Protein AF-A0A7K2QQ95-F1 (afdb_monomer_lite)

Structure (mmCIF, N/CA/C/O backbone):
data_AF-A0A7K2QQ95-F1
#
_entry.id   AF-A0A7K2QQ95-F1
#
loop_
_atom_site.group_PDB
_atom_site.id
_atom_site.type_symbol
_atom_site.label_atom_id
_atom_site.label_alt_id
_atom_site.label_comp_id
_atom_site.label_asym_id
_atom_site.label_entity_id
_atom_site.label_seq_id
_atom_site.pdbx_PDB_ins_code
_atom_site.Cartn_x
_atom_site.Cartn_y
_atom_site.Cartn_z
_atom_site.occupancy
_atom_site.B_iso_or_equiv
_atom_site.auth_seq_id
_atom_site.auth_comp_id
_atom_site.auth_asym_id
_atom_site.auth_atom_id
_atom_site.pdbx_PDB_model_num
ATOM 1 N N . ARG A 1 1 ? 27.531 3.470 -15.163 1.00 86.31 1 ARG A N 1
ATOM 2 C CA . ARG A 1 1 ? 26.204 2.801 -15.141 1.00 86.31 1 ARG A CA 1
ATOM 3 C C . ARG A 1 1 ? 25.180 3.867 -14.784 1.00 86.31 1 ARG A C 1
ATOM 5 O O . ARG A 1 1 ? 25.475 4.642 -13.886 1.00 86.31 1 ARG A O 1
ATOM 12 N N . ILE A 1 2 ? 24.069 3.951 -15.511 1.00 94.31 2 ILE A N 1
ATOM 13 C CA . ILE A 1 2 ? 23.028 4.974 -15.326 1.00 94.31 2 ILE A CA 1
ATOM 14 C C . ILE A 1 2 ? 21.741 4.254 -14.925 1.00 94.31 2 ILE A C 1
ATOM 16 O O . ILE A 1 2 ? 21.440 3.201 -15.484 1.00 94.31 2 ILE A O 1
ATOM 20 N N . LEU A 1 3 ? 21.015 4.814 -13.960 1.00 96.12 3 LEU A N 1
ATOM 21 C CA . LEU A 1 3 ? 19.633 4.458 -13.661 1.00 96.12 3 LEU A CA 1
ATOM 22 C C . LEU A 1 3 ? 18.769 5.657 -14.046 1.00 96.12 3 LEU A C 1
ATOM 24 O O . LEU A 1 3 ? 19.035 6.768 -13.595 1.00 96.12 3 LEU A O 1
ATOM 28 N N . ALA A 1 4 ? 17.758 5.423 -14.873 1.00 95.88 4 ALA A N 1
ATOM 29 C CA . ALA A 1 4 ? 16.764 6.421 -15.235 1.00 95.88 4 AL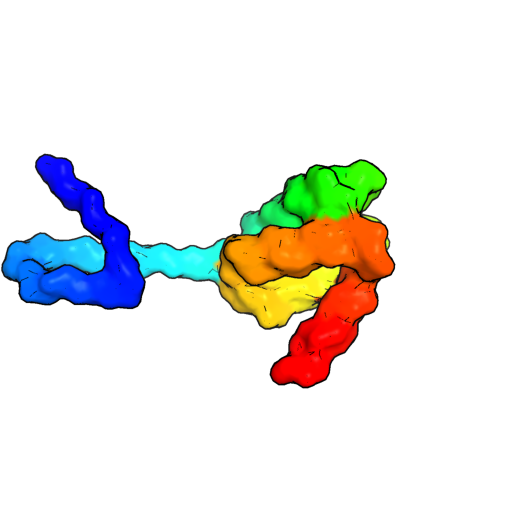A A CA 1
ATOM 30 C C . ALA A 1 4 ? 15.377 5.913 -14.830 1.00 95.88 4 ALA A C 1
ATOM 32 O O . ALA A 1 4 ? 15.103 4.717 -14.937 1.00 95.88 4 ALA A O 1
ATOM 33 N N . THR A 1 5 ? 14.518 6.814 -14.356 1.00 96.00 5 THR A N 1
ATOM 34 C CA . THR A 1 5 ? 13.111 6.531 -14.058 1.00 96.00 5 THR A CA 1
ATOM 35 C C . THR A 1 5 ? 12.230 7.341 -15.003 1.00 96.00 5 THR A C 1
ATOM 37 O O . THR A 1 5 ? 12.496 8.508 -15.283 1.00 96.00 5 THR A O 1
ATOM 40 N N . SER A 1 6 ? 11.191 6.706 -15.534 1.00 95.56 6 SER A N 1
ATOM 41 C CA . SER A 1 6 ? 10.226 7.306 -16.454 1.00 95.56 6 SER A CA 1
ATOM 42 C C . SER A 1 6 ? 8.892 6.573 -16.311 1.00 95.56 6 SER A C 1
ATOM 44 O O . SER A 1 6 ? 8.848 5.465 -15.776 1.00 95.56 6 SER A O 1
ATOM 46 N N . ARG A 1 7 ? 7.801 7.189 -16.777 1.00 95.38 7 ARG A N 1
ATOM 47 C CA . ARG A 1 7 ? 6.490 6.521 -16.889 1.00 95.38 7 ARG A CA 1
ATOM 48 C C . ARG A 1 7 ? 6.357 5.697 -18.172 1.00 95.38 7 ARG A C 1
ATOM 50 O O . ARG A 1 7 ? 5.436 4.901 -18.283 1.00 95.38 7 ARG A O 1
ATOM 57 N N . GLU A 1 8 ? 7.278 5.886 -19.111 1.00 96.00 8 GLU A N 1
ATOM 58 C CA . GLU A 1 8 ? 7.320 5.224 -20.415 1.00 96.00 8 GLU A CA 1
ATOM 59 C C . GLU A 1 8 ? 8.774 4.838 -20.749 1.00 96.00 8 GLU A C 1
ATOM 61 O O . GLU A 1 8 ? 9.694 5.527 -20.289 1.00 96.00 8 GLU A O 1
ATOM 66 N N . PRO A 1 9 ? 9.014 3.762 -21.524 1.00 96.06 9 PRO A N 1
ATOM 67 C CA . PRO A 1 9 ? 10.353 3.411 -22.003 1.00 96.06 9 PRO A CA 1
ATOM 68 C C . PRO A 1 9 ? 11.061 4.593 -22.679 1.00 96.06 9 PRO A C 1
ATOM 70 O O . PRO A 1 9 ? 10.427 5.372 -23.391 1.00 96.06 9 PRO A O 1
ATOM 73 N N . LEU A 1 10 ? 12.377 4.718 -22.492 1.00 95.06 10 LEU A N 1
ATOM 74 C CA . LEU A 1 10 ? 13.167 5.783 -23.123 1.00 95.06 10 LEU A CA 1
ATOM 75 C C . LEU A 1 10 ? 13.445 5.509 -24.607 1.00 95.06 10 LEU A C 1
ATOM 77 O O . LEU A 1 10 ? 13.763 6.439 -25.346 1.00 95.06 10 LEU A O 1
ATOM 81 N N . GLY A 1 11 ? 13.348 4.250 -25.047 1.00 95.62 11 GLY A N 1
ATOM 82 C CA . GLY A 1 11 ? 13.471 3.869 -26.455 1.00 95.62 11 GLY A CA 1
ATOM 83 C C . GLY A 1 11 ? 14.900 3.942 -26.998 1.00 95.62 11 GLY A C 1
ATOM 84 O O . GLY A 1 11 ? 15.098 4.084 -28.204 1.00 95.62 11 GLY A O 1
ATOM 85 N N . VAL A 1 12 ? 15.907 3.867 -26.124 1.00 96.06 12 VAL A N 1
ATOM 86 C CA . VAL A 1 12 ? 17.322 3.979 -26.507 1.00 96.06 12 VAL A CA 1
ATOM 87 C C . VAL A 1 12 ? 17.967 2.604 -26.724 1.00 96.06 12 VAL A C 1
ATOM 89 O O . VAL A 1 12 ? 17.633 1.645 -26.022 1.00 96.06 12 VAL A O 1
ATOM 92 N N . PRO A 1 13 ? 18.931 2.468 -27.657 1.00 96.50 13 PRO A N 1
ATOM 93 C CA . PRO A 1 13 ? 19.651 1.213 -27.846 1.00 96.50 13 PRO A CA 1
ATOM 94 C C . PRO A 1 13 ? 20.321 0.727 -26.555 1.00 96.50 13 PRO A C 1
ATOM 96 O O . PRO A 1 13 ? 21.031 1.477 -25.887 1.00 96.50 13 PRO A O 1
ATOM 99 N N . GLY A 1 14 ? 20.111 -0.547 -26.220 1.00 95.25 14 GLY A N 1
ATOM 100 C CA . GLY A 1 14 ? 20.646 -1.150 -24.996 1.00 95.25 14 GLY A CA 1
ATOM 101 C C . GLY A 1 14 ? 19.845 -0.845 -23.723 1.00 95.25 14 GLY A C 1
ATOM 102 O O . GLY A 1 14 ? 20.341 -1.119 -22.630 1.00 95.25 14 GLY A O 1
ATOM 103 N N . GLU A 1 15 ? 18.632 -0.292 -23.835 1.00 97.50 15 GLU A N 1
ATOM 104 C CA . GLU A 1 15 ? 17.721 -0.124 -22.699 1.00 97.50 15 GLU A CA 1
ATOM 105 C C . GLU A 1 15 ? 17.325 -1.477 -22.082 1.00 97.50 15 GLU A C 1
ATOM 107 O O . GLU A 1 15 ? 16.943 -2.422 -22.772 1.00 97.50 15 GLU A O 1
ATOM 112 N N . PHE A 1 16 ? 17.378 -1.548 -20.750 1.00 96.94 16 PHE A N 1
ATOM 113 C CA . PHE A 1 16 ? 16.863 -2.669 -19.972 1.00 96.94 16 PHE A CA 1
ATOM 114 C C . PHE A 1 16 ? 15.747 -2.176 -19.058 1.00 96.94 16 PHE A C 1
ATOM 116 O O . PHE A 1 16 ? 16.003 -1.469 -18.083 1.00 96.94 16 PHE A O 1
ATOM 123 N N . LEU A 1 17 ? 14.514 -2.595 -19.339 1.00 97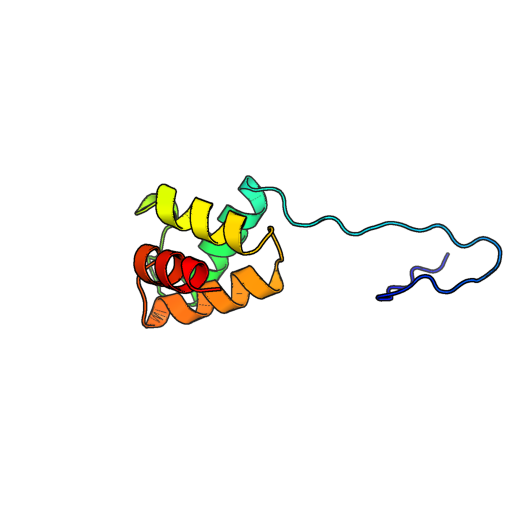.00 17 LEU A N 1
ATOM 124 C CA . LEU A 1 17 ? 13.359 -2.229 -18.528 1.00 97.00 17 LEU A CA 1
ATOM 125 C C . LEU A 1 17 ? 13.325 -3.020 -1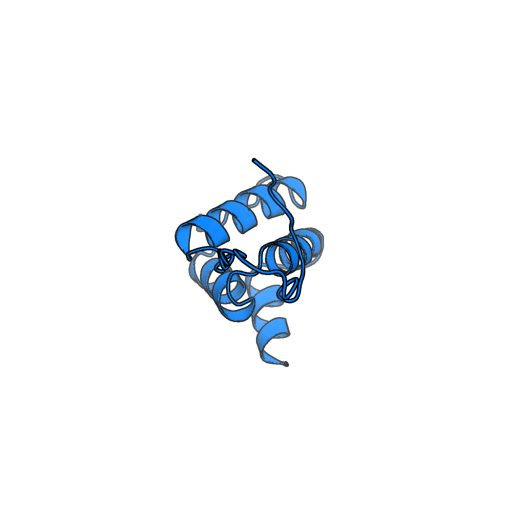7.215 1.00 97.00 17 LEU A C 1
ATOM 127 O O . LEU A 1 17 ? 13.644 -4.213 -17.162 1.00 97.00 17 LEU A O 1
ATOM 131 N N . ARG A 1 18 ? 12.939 -2.331 -16.142 1.00 96.19 18 ARG A N 1
ATOM 132 C CA . ARG A 1 18 ? 12.658 -2.902 -14.822 1.00 96.19 18 ARG A CA 1
ATOM 133 C C . ARG A 1 18 ? 11.323 -2.330 -14.340 1.00 96.19 18 ARG A C 1
ATOM 135 O O . ARG A 1 18 ? 11.330 -1.247 -13.757 1.00 96.19 18 ARG A O 1
ATOM 142 N N . PRO A 1 19 ? 10.195 -3.000 -14.640 1.00 94.56 19 PRO A N 1
ATOM 143 C CA . PRO A 1 19 ? 8.889 -2.583 -14.149 1.00 94.56 19 PRO A CA 1
ATOM 144 C C . PRO A 1 19 ? 8.890 -2.517 -12.623 1.00 94.56 19 PRO A C 1
ATOM 146 O O . PRO A 1 19 ? 9.480 -3.369 -11.956 1.00 94.56 19 PRO A O 1
ATOM 149 N N . VAL A 1 20 ? 8.259 -1.479 -12.081 1.00 93.94 20 VAL A N 1
ATOM 150 C CA . VAL A 1 20 ? 8.029 -1.361 -10.643 1.00 93.94 20 VAL A CA 1
ATOM 151 C C . VAL A 1 20 ? 6.634 -1.899 -10.376 1.00 93.94 20 VAL A C 1
ATOM 153 O O . VAL A 1 20 ? 5.648 -1.260 -10.734 1.00 93.94 20 VAL A O 1
ATOM 156 N N . GLU A 1 21 ? 6.573 -3.083 -9.779 1.00 95.12 21 GLU A N 1
ATOM 157 C CA . GLU A 1 21 ? 5.310 -3.717 -9.413 1.00 95.12 21 GLU A CA 1
ATOM 158 C C . GLU A 1 21 ? 4.633 -2.978 -8.244 1.00 95.12 21 GLU A C 1
ATOM 160 O O . GLU A 1 21 ? 5.323 -2.356 -7.421 1.00 95.12 21 GLU A O 1
ATOM 165 N N . PRO A 1 22 ? 3.294 -3.053 -8.129 1.00 95.81 22 PRO A N 1
ATOM 166 C CA . PRO A 1 22 ? 2.583 -2.587 -6.945 1.00 95.81 22 PRO A CA 1
ATOM 167 C C . PRO A 1 22 ? 3.054 -3.278 -5.659 1.00 95.81 22 PRO A C 1
ATOM 169 O O . PRO A 1 22 ? 3.716 -4.320 -5.682 1.00 95.81 22 PRO A O 1
ATOM 172 N N . LEU A 1 23 ? 2.700 -2.705 -4.506 1.00 97.31 23 LEU A N 1
ATOM 173 C CA . LEU A 1 23 ? 3.065 -3.306 -3.226 1.00 97.31 23 LEU A CA 1
ATOM 174 C C . LEU A 1 23 ? 2.317 -4.630 -3.018 1.00 97.31 23 LEU A C 1
ATOM 176 O O . LEU A 1 23 ? 1.092 -4.647 -3.121 1.00 97.31 23 LEU A O 1
ATOM 180 N N . PRO A 1 24 ? 3.015 -5.708 -2.620 1.00 96.62 24 PRO A N 1
ATOM 181 C CA . PRO A 1 24 ? 2.356 -6.915 -2.136 1.00 96.62 24 PRO A CA 1
ATOM 182 C C . PRO A 1 24 ? 1.494 -6.619 -0.904 1.00 96.62 24 PRO A C 1
ATOM 184 O O . PRO A 1 24 ? 1.884 -5.790 -0.075 1.00 96.62 24 PRO A O 1
ATOM 187 N N . ASP A 1 25 ? 0.395 -7.354 -0.720 1.00 94.69 25 ASP A N 1
ATOM 188 C CA . ASP A 1 25 ? -0.581 -7.127 0.359 1.00 94.69 25 ASP A CA 1
ATOM 189 C C . ASP A 1 25 ? 0.037 -6.902 1.753 1.00 94.69 25 ASP A C 1
ATOM 191 O O . ASP A 1 25 ? -0.330 -5.921 2.407 1.00 94.69 25 ASP A O 1
ATOM 195 N N . PRO A 1 26 ? 1.017 -7.702 2.232 1.00 96.56 26 PRO A N 1
ATOM 196 C CA . PRO A 1 26 ? 1.607 -7.473 3.553 1.00 96.56 26 PRO A CA 1
ATOM 197 C C . PRO A 1 26 ? 2.359 -6.138 3.653 1.00 96.56 26 PRO A C 1
ATOM 199 O O . PRO A 1 26 ? 2.410 -5.516 4.714 1.00 96.56 26 PRO A O 1
ATOM 202 N N . VAL A 1 27 ? 2.952 -5.683 2.546 1.00 98.06 27 VAL A N 1
ATOM 203 C CA . VAL A 1 27 ? 3.691 -4.417 2.482 1.00 98.06 27 VAL A CA 1
ATOM 204 C C . VAL A 1 27 ? 2.727 -3.239 2.364 1.00 98.06 27 VAL A C 1
ATOM 206 O O . VAL A 1 27 ? 2.945 -2.223 3.022 1.00 98.06 27 VAL A O 1
ATOM 209 N N . ALA A 1 28 ? 1.649 -3.390 1.592 1.00 98.38 28 ALA A N 1
ATOM 210 C CA . ALA A 1 28 ? 0.571 -2.409 1.501 1.00 98.38 28 ALA A CA 1
ATOM 211 C C . ALA A 1 28 ? -0.108 -2.185 2.865 1.00 98.38 28 ALA A C 1
ATOM 213 O O . ALA A 1 28 ? -0.263 -1.041 3.293 1.00 98.38 28 ALA A O 1
ATOM 214 N N . LEU A 1 29 ? -0.418 -3.267 3.591 1.00 98.25 29 LEU A N 1
ATOM 215 C CA . LEU A 1 29 ? -0.970 -3.210 4.949 1.00 98.25 29 LEU A CA 1
ATOM 216 C C . LEU A 1 29 ? -0.026 -2.502 5.921 1.00 98.25 29 LEU A C 1
ATOM 218 O O . LEU A 1 29 ? -0.458 -1.630 6.672 1.00 98.25 29 LEU A O 1
ATOM 222 N N . ARG A 1 30 ? 1.272 -2.826 5.876 1.00 98.44 30 ARG A N 1
ATOM 223 C CA . ARG A 1 30 ? 2.270 -2.137 6.702 1.00 98.44 30 ARG A CA 1
ATOM 224 C C . ARG A 1 30 ? 2.320 -0.640 6.396 1.00 98.44 30 ARG A C 1
ATOM 226 O O . ARG A 1 30 ? 2.303 0.157 7.330 1.00 98.44 30 ARG A O 1
ATOM 233 N N . LEU A 1 31 ? 2.326 -0.256 5.116 1.00 98.56 31 LEU A N 1
ATOM 234 C CA . LEU A 1 31 ? 2.300 1.153 4.714 1.00 98.56 31 LEU A CA 1
ATOM 235 C C . LEU A 1 31 ? 1.037 1.857 5.234 1.00 98.56 31 LEU A C 1
ATOM 237 O O . LEU A 1 31 ? 1.133 2.950 5.790 1.00 98.56 31 LEU A O 1
ATOM 241 N N . LEU A 1 32 ? -0.137 1.230 5.099 1.00 98.69 32 LEU A N 1
ATOM 242 C CA . LEU A 1 32 ? -1.391 1.764 5.634 1.00 98.69 32 LEU A CA 1
ATOM 243 C C . LEU A 1 32 ? -1.318 1.950 7.156 1.00 98.69 32 LEU A C 1
ATOM 245 O O . LEU A 1 32 ? -1.729 2.995 7.655 1.00 98.69 32 LEU A O 1
ATOM 249 N N . GLY A 1 33 ? -0.766 0.975 7.883 1.00 98.50 33 GLY A N 1
ATOM 250 C CA . GLY A 1 33 ? -0.541 1.051 9.328 1.00 98.50 33 GLY A CA 1
ATOM 251 C C . GLY A 1 33 ? 0.357 2.222 9.723 1.00 98.50 33 GLY A C 1
ATOM 252 O O . GLY A 1 33 ? -0.037 3.059 10.534 1.00 98.50 33 GLY A O 1
ATOM 253 N N . GLU A 1 34 ? 1.534 2.333 9.103 1.00 98.50 34 GLU A N 1
ATOM 254 C CA . GLU A 1 34 ? 2.509 3.398 9.376 1.00 98.50 34 GLU A CA 1
ATOM 255 C C . GLU A 1 34 ? 1.935 4.791 9.076 1.00 98.50 34 GLU A C 1
ATOM 257 O O . GLU A 1 34 ? 1.987 5.700 9.912 1.00 98.50 34 GLU A O 1
ATOM 262 N N . ARG A 1 35 ? 1.340 4.965 7.891 1.00 98.62 35 ARG A N 1
ATOM 263 C CA . ARG A 1 35 ? 0.761 6.248 7.469 1.00 98.62 35 ARG A CA 1
ATOM 264 C C . ARG A 1 35 ? -0.500 6.587 8.249 1.00 98.62 35 ARG A C 1
ATOM 266 O O . ARG A 1 35 ? -0.716 7.752 8.584 1.00 98.62 35 ARG A O 1
ATOM 273 N N . GLY A 1 36 ? -1.309 5.585 8.574 1.00 98.38 36 GLY A N 1
ATOM 274 C CA . GLY A 1 36 ? -2.514 5.754 9.368 1.00 98.38 36 GLY A CA 1
ATOM 275 C C . GLY A 1 36 ? -2.200 6.155 10.805 1.00 98.38 36 GLY A C 1
ATOM 276 O O . GLY A 1 36 ? -2.823 7.087 11.305 1.00 98.38 36 GLY A O 1
ATOM 277 N N . ALA A 1 37 ? -1.184 5.556 11.433 1.00 98.25 37 ALA A N 1
ATOM 278 C CA . ALA A 1 37 ? -0.727 5.940 12.769 1.00 98.25 37 ALA A CA 1
ATOM 279 C C . ALA A 1 37 ? -0.153 7.367 12.797 1.00 98.25 37 ALA A C 1
ATOM 281 O O . ALA A 1 37 ? -0.390 8.112 13.750 1.00 98.25 37 ALA A O 1
ATOM 282 N N . ALA A 1 38 ? 0.544 7.782 11.731 1.00 97.94 38 ALA A N 1
ATOM 283 C CA . ALA A 1 38 ? 0.999 9.163 11.568 1.00 97.94 38 ALA A CA 1
ATOM 284 C C . ALA A 1 38 ? -0.167 10.155 11.377 1.00 97.94 38 ALA A C 1
ATOM 286 O O . ALA A 1 38 ? -0.094 11.303 11.819 1.00 97.94 38 ALA A O 1
ATOM 287 N N . ALA A 1 39 ? -1.254 9.735 10.721 1.00 97.75 39 ALA A N 1
ATOM 288 C CA . ALA A 1 39 ? -2.439 10.564 10.516 1.00 97.75 39 ALA A CA 1
ATOM 289 C C . ALA A 1 39 ? -3.336 10.639 11.764 1.00 97.75 39 ALA A C 1
ATOM 291 O O . ALA A 1 39 ? -3.837 11.724 12.071 1.00 97.75 39 ALA A O 1
ATOM 292 N N . ARG A 1 40 ? -3.523 9.515 12.467 1.00 97.69 40 ARG A N 1
ATOM 293 C CA . ARG A 1 40 ? -4.337 9.336 13.675 1.00 97.69 40 ARG A CA 1
ATOM 294 C C . ARG A 1 40 ? -3.546 8.498 14.696 1.00 97.69 40 ARG A C 1
ATOM 296 O O . ARG A 1 40 ? -3.472 7.277 14.541 1.00 97.69 40 ARG A O 1
ATOM 303 N N . PRO A 1 41 ? -2.997 9.117 15.759 1.00 96.94 41 PRO A N 1
ATOM 304 C CA . PRO A 1 41 ? -2.273 8.392 16.798 1.00 96.94 41 PRO A CA 1
ATOM 305 C C . PRO A 1 41 ? -3.095 7.235 17.376 1.00 96.94 41 PRO A C 1
ATOM 307 O O . PRO A 1 41 ? -4.279 7.391 17.674 1.00 96.94 41 PRO A O 1
ATOM 310 N N . GLY A 1 42 ? -2.458 6.073 17.519 1.00 95.56 42 GLY A N 1
ATOM 311 C CA . GLY A 1 42 ? -3.094 4.853 18.019 1.00 95.56 42 GLY A CA 1
ATOM 312 C C . GLY A 1 42 ? -3.860 4.039 16.973 1.00 95.56 42 GLY A C 1
ATOM 313 O O . GLY A 1 42 ? -4.368 2.984 17.326 1.00 95.56 42 GLY A O 1
ATOM 314 N N . PHE A 1 43 ? -3.933 4.475 15.710 1.00 97.88 43 PHE 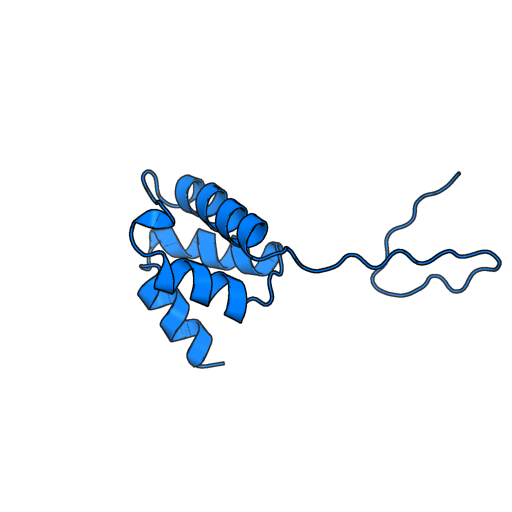A N 1
ATOM 315 C CA . PHE A 1 43 ? -4.481 3.643 14.637 1.00 97.88 43 PHE A CA 1
ATOM 316 C C . PHE A 1 43 ? -3.656 2.364 14.449 1.00 97.88 43 PHE A C 1
ATOM 318 O O . PHE A 1 43 ? -2.430 2.430 14.309 1.00 97.88 43 PHE A O 1
ATOM 325 N N . ARG A 1 44 ? -4.343 1.218 14.390 1.00 97.81 44 ARG A N 1
ATOM 326 C CA . ARG A 1 44 ? -3.758 -0.081 14.069 1.00 97.81 44 ARG A CA 1
ATOM 327 C C . ARG A 1 44 ? -4.585 -0.785 13.004 1.00 97.81 44 ARG A C 1
ATOM 329 O O . ARG A 1 44 ? -5.808 -0.840 13.090 1.00 97.81 44 ARG A O 1
ATOM 336 N N . THR A 1 45 ? -3.916 -1.384 12.025 1.00 97.94 45 THR A N 1
ATOM 337 C CA . THR A 1 45 ? -4.578 -2.220 11.011 1.00 97.94 45 THR A CA 1
ATOM 338 C C . THR A 1 45 ? -5.239 -3.458 11.613 1.00 97.94 45 THR A C 1
ATOM 340 O O . THR A 1 45 ? -6.203 -3.967 11.056 1.00 97.94 45 THR A O 1
ATOM 343 N N . GLU A 1 46 ? -4.758 -3.919 12.768 1.00 97.44 46 GLU A N 1
ATOM 344 C CA . GLU A 1 46 ? -5.287 -5.095 13.465 1.00 97.44 46 GLU A CA 1
ATOM 345 C C . GLU A 1 46 ? -6.636 -4.849 14.152 1.00 97.44 46 GLU A C 1
ATOM 347 O O . GLU A 1 46 ? -7.316 -5.818 14.481 1.00 97.44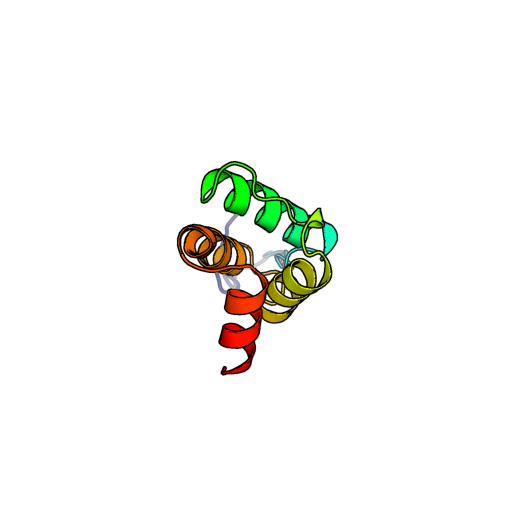 46 GLU A O 1
ATOM 352 N N . ASP A 1 47 ? -7.035 -3.589 14.355 1.00 96.81 47 ASP A N 1
ATOM 353 C CA . ASP A 1 47 ? -8.325 -3.257 14.975 1.00 96.81 47 ASP A CA 1
ATOM 354 C C . ASP A 1 47 ? -9.503 -3.556 14.025 1.00 96.81 47 ASP A C 1
ATOM 356 O O . ASP A 1 47 ? -10.611 -3.846 14.473 1.00 96.81 47 ASP A O 1
ATOM 360 N N . ASP A 1 48 ? -9.261 -3.499 12.709 1.00 97.50 48 ASP A N 1
ATOM 361 C CA . ASP A 1 48 ? -1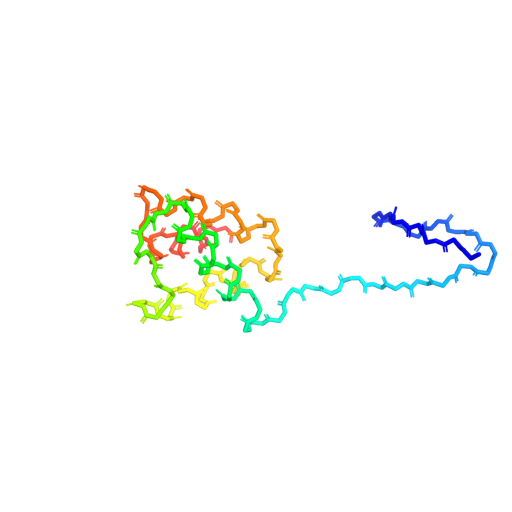0.205 -3.885 11.653 1.00 97.50 48 ASP A CA 1
ATOM 362 C C . ASP A 1 48 ? -9.430 -4.430 10.432 1.00 97.50 48 ASP A C 1
ATOM 364 O O . ASP A 1 48 ? -9.241 -3.732 9.425 1.00 97.50 48 ASP A O 1
ATOM 368 N N . PRO A 1 49 ? -8.934 -5.681 10.513 1.00 97.50 49 PRO A N 1
ATOM 369 C CA . PRO A 1 49 ? -8.060 -6.247 9.489 1.00 97.50 49 PRO A CA 1
ATOM 370 C C . PRO A 1 49 ? -8.790 -6.457 8.159 1.00 97.50 49 PRO A C 1
ATOM 372 O O . PRO A 1 49 ? -8.172 -6.380 7.097 1.00 97.50 49 PRO A O 1
ATOM 375 N N . ALA A 1 50 ? -10.107 -6.685 8.202 1.00 97.50 50 ALA A N 1
ATOM 376 C CA . ALA A 1 50 ? -10.924 -6.865 7.011 1.00 97.50 50 ALA A CA 1
ATOM 377 C C . ALA A 1 50 ? -11.027 -5.559 6.213 1.00 97.50 50 ALA A C 1
ATOM 379 O O . ALA A 1 50 ? -10.731 -5.558 5.016 1.00 97.50 50 ALA A O 1
ATOM 380 N N . ALA A 1 51 ? -11.366 -4.439 6.865 1.00 97.94 51 ALA A N 1
ATOM 381 C CA . ALA A 1 51 ? -11.424 -3.148 6.182 1.00 97.94 51 ALA A CA 1
ATOM 382 C C . ALA A 1 51 ? -10.036 -2.673 5.725 1.00 97.94 51 ALA A C 1
ATOM 384 O O . ALA A 1 51 ? -9.905 -2.136 4.627 1.00 97.94 51 ALA A O 1
ATOM 385 N N . ALA A 1 52 ? -8.987 -2.894 6.524 1.00 98.06 52 ALA A N 1
ATOM 386 C CA . ALA A 1 52 ? -7.620 -2.536 6.144 1.00 98.06 52 ALA A CA 1
ATOM 387 C C . ALA A 1 52 ? -7.144 -3.284 4.885 1.00 98.06 52 ALA A C 1
ATOM 389 O O . ALA A 1 52 ? -6.604 -2.664 3.962 1.00 98.06 52 ALA A O 1
ATOM 390 N N . ALA A 1 53 ? -7.377 -4.599 4.820 1.00 97.69 53 ALA A N 1
ATOM 391 C CA . ALA A 1 53 ? -7.047 -5.403 3.645 1.00 97.69 53 ALA A CA 1
ATOM 392 C C . ALA A 1 53 ? -7.885 -4.988 2.430 1.00 97.69 53 ALA A C 1
ATOM 394 O O . ALA A 1 53 ? -7.362 -4.866 1.324 1.00 97.69 53 ALA A O 1
ATOM 395 N N . GLU A 1 54 ? -9.173 -4.714 2.630 1.00 97.50 54 GLU A N 1
ATOM 396 C CA . GLU A 1 54 ? -10.063 -4.251 1.570 1.00 97.50 54 GLU A CA 1
ATOM 397 C C . GLU A 1 54 ? -9.623 -2.911 0.969 1.00 97.50 54 GLU A C 1
ATOM 399 O O . GLU A 1 54 ? -9.563 -2.799 -0.255 1.00 97.50 54 GLU A O 1
ATOM 404 N N . ILE A 1 55 ? -9.227 -1.939 1.798 1.00 97.94 55 ILE A N 1
ATOM 405 C CA . ILE A 1 55 ? -8.636 -0.675 1.331 1.00 97.94 55 ILE A CA 1
ATOM 406 C C . ILE A 1 55 ? -7.403 -0.952 0.465 1.00 97.94 55 ILE A C 1
ATOM 408 O O . ILE A 1 55 ? -7.316 -0.435 -0.644 1.00 97.94 55 ILE A O 1
ATOM 412 N N . CYS A 1 56 ? -6.457 -1.768 0.942 1.00 97.75 56 CYS A N 1
ATOM 413 C CA . CYS A 1 56 ? -5.221 -2.039 0.200 1.00 97.75 56 CYS A CA 1
ATOM 414 C C . CYS A 1 56 ? -5.495 -2.694 -1.160 1.00 97.75 56 CYS A C 1
ATOM 416 O O . CYS A 1 56 ? -4.899 -2.287 -2.158 1.00 97.75 56 CYS A O 1
ATOM 418 N N . ARG A 1 57 ? -6.432 -3.652 -1.208 1.00 95.81 57 ARG A N 1
ATOM 419 C CA . ARG A 1 57 ? -6.838 -4.318 -2.454 1.00 95.81 57 ARG A CA 1
ATOM 420 C C . ARG A 1 57 ? -7.514 -3.364 -3.432 1.00 95.81 57 ARG A C 1
ATOM 422 O O . ARG A 1 57 ? -7.153 -3.362 -4.597 1.00 95.81 57 ARG A O 1
ATOM 429 N N . ARG A 1 58 ? -8.465 -2.539 -2.975 1.00 96.19 58 ARG A N 1
ATOM 430 C CA . ARG A 1 58 ? -9.194 -1.587 -3.844 1.00 96.19 58 ARG A CA 1
ATOM 431 C C . ARG A 1 58 ? -8.323 -0.454 -4.375 1.00 96.19 58 ARG A C 1
ATOM 433 O O . ARG A 1 58 ? -8.703 0.232 -5.313 1.00 96.19 58 ARG A O 1
ATOM 440 N N . LEU A 1 59 ? -7.180 -0.223 -3.741 1.00 97.38 59 LEU A N 1
ATOM 441 C CA . LEU A 1 59 ? -6.183 0.744 -4.188 1.00 97.38 59 LEU A CA 1
ATOM 442 C C . LEU A 1 59 ? -5.069 0.082 -5.009 1.00 97.38 59 LEU A C 1
ATOM 444 O O . LEU A 1 59 ? -4.036 0.714 -5.228 1.00 97.38 59 LEU A O 1
ATOM 448 N N . ASP A 1 60 ? -5.256 -1.176 -5.419 1.00 96.31 60 ASP A N 1
ATOM 449 C CA . ASP A 1 60 ? -4.346 -1.961 -6.258 1.00 96.31 60 ASP A CA 1
ATOM 450 C C . ASP A 1 60 ? -2.904 -2.026 -5.726 1.00 96.31 60 ASP A C 1
ATOM 452 O O . ASP A 1 60 ? -1.948 -2.124 -6.492 1.00 96.31 60 ASP A O 1
ATOM 456 N N . GLY A 1 61 ? -2.707 -1.901 -4.407 1.00 96.44 61 GLY A N 1
ATOM 457 C CA . GLY A 1 61 ? -1.367 -1.834 -3.816 1.00 96.44 61 GLY A CA 1
ATOM 458 C C . GLY A 1 61 ? -0.557 -0.589 -4.217 1.00 96.44 61 GLY A C 1
ATOM 459 O O . GLY A 1 61 ? 0.660 -0.561 -4.007 1.00 96.44 61 GLY A O 1
ATOM 460 N N . LEU A 1 62 ? -1.187 0.446 -4.790 1.00 97.81 62 LEU A N 1
ATOM 461 C CA . LEU A 1 62 ? -0.516 1.674 -5.218 1.00 97.81 62 LEU A CA 1
ATOM 462 C C . LEU A 1 62 ? -0.097 2.510 -3.996 1.00 97.81 62 LEU A C 1
ATOM 464 O O . LEU A 1 62 ? -0.971 3.021 -3.286 1.00 97.81 62 LEU A O 1
ATOM 468 N N . PRO A 1 63 ? 1.215 2.737 -3.764 1.00 97.44 63 PRO A N 1
ATOM 469 C CA . PRO A 1 63 ? 1.693 3.398 -2.551 1.00 97.44 63 PRO A CA 1
ATOM 470 C C . PRO A 1 63 ? 1.025 4.751 -2.305 1.00 97.44 63 PRO A C 1
ATOM 472 O O . PRO A 1 63 ? 0.456 4.975 -1.243 1.00 97.44 63 PRO A O 1
ATOM 475 N N . LEU A 1 64 ? 1.017 5.631 -3.312 1.00 97.50 64 LEU A N 1
ATOM 476 C CA . LEU A 1 64 ? 0.448 6.974 -3.182 1.00 97.50 64 LEU A CA 1
ATOM 477 C C . LEU A 1 64 ? -1.052 6.940 -2.861 1.00 97.50 64 LEU A C 1
ATOM 479 O O . LEU A 1 64 ? -1.530 7.739 -2.059 1.00 97.50 64 LEU A O 1
ATOM 483 N N . ALA A 1 65 ? -1.795 6.010 -3.460 1.00 97.94 65 ALA A N 1
ATOM 484 C CA . ALA A 1 65 ? -3.221 5.872 -3.206 1.00 97.94 65 ALA A CA 1
ATOM 485 C C . ALA A 1 65 ? -3.481 5.451 -1.747 1.00 97.94 65 ALA A C 1
ATOM 487 O O . ALA A 1 65 ? -4.352 6.021 -1.087 1.00 97.94 65 ALA A O 1
ATOM 488 N N . ILE A 1 66 ? -2.668 4.527 -1.221 1.00 98.44 66 ILE A N 1
ATOM 489 C CA . ILE A 1 66 ? -2.699 4.103 0.186 1.00 98.44 66 ILE A CA 1
ATOM 490 C C . ILE A 1 66 ? -2.371 5.273 1.119 1.00 98.44 66 ILE A C 1
ATOM 492 O O . ILE A 1 66 ? -3.080 5.471 2.104 1.00 98.44 66 ILE A O 1
ATOM 496 N N . GLU A 1 67 ? -1.356 6.089 0.815 1.00 98.31 67 GLU A N 1
ATOM 497 C CA . GLU A 1 67 ? -1.020 7.259 1.643 1.00 98.31 67 GLU A CA 1
ATOM 498 C C . GLU A 1 67 ? -2.170 8.276 1.697 1.00 98.31 67 GLU A C 1
ATOM 500 O O . GLU A 1 67 ? -2.506 8.792 2.768 1.00 98.31 67 GLU A O 1
ATOM 505 N N . LEU A 1 68 ? -2.817 8.528 0.556 1.00 98.19 68 LEU A N 1
ATOM 506 C CA . LEU A 1 68 ? -3.968 9.427 0.474 1.00 98.19 68 LEU A CA 1
ATOM 507 C C . LEU A 1 68 ? -5.179 8.878 1.238 1.00 98.19 68 LEU A C 1
ATOM 509 O O . LEU A 1 68 ? -5.871 9.643 1.913 1.00 98.19 68 LEU A O 1
ATOM 513 N N . ALA A 1 69 ? -5.431 7.569 1.179 1.00 98.12 69 ALA A N 1
ATOM 514 C CA . ALA A 1 69 ? -6.466 6.930 1.987 1.00 98.12 69 ALA A CA 1
ATOM 515 C C . ALA A 1 69 ? -6.139 7.020 3.486 1.00 98.12 69 ALA A C 1
ATOM 517 O O . ALA A 1 69 ? -6.991 7.430 4.276 1.00 98.12 69 ALA A O 1
ATOM 518 N N . ALA A 1 70 ? -4.894 6.738 3.874 1.00 98.38 70 ALA A N 1
ATOM 519 C CA . ALA A 1 70 ? -4.436 6.819 5.256 1.00 98.38 70 ALA A CA 1
ATOM 520 C C . ALA A 1 70 ? -4.602 8.230 5.845 1.00 98.38 70 ALA A C 1
ATOM 522 O O . ALA A 1 70 ? -5.050 8.381 6.981 1.00 98.38 70 ALA A O 1
ATOM 523 N N . ALA A 1 71 ? -4.339 9.282 5.063 1.00 98.12 71 ALA A N 1
ATOM 524 C CA . ALA A 1 71 ? -4.543 10.666 5.496 1.00 98.12 71 ALA A CA 1
ATOM 525 C C . ALA A 1 71 ? -6.005 10.972 5.889 1.00 98.12 71 ALA A C 1
ATOM 527 O O . ALA A 1 71 ? -6.257 11.822 6.751 1.00 98.12 71 ALA A O 1
ATOM 528 N N . ARG A 1 72 ? -6.979 10.256 5.308 1.00 98.00 72 ARG A N 1
ATOM 529 C CA . ARG A 1 72 ? -8.414 10.418 5.605 1.00 98.00 72 ARG A CA 1
ATOM 530 C C . ARG A 1 72 ? -8.832 9.784 6.934 1.00 98.00 72 ARG A C 1
ATOM 532 O O . ARG A 1 72 ? -9.915 10.106 7.422 1.00 98.00 72 ARG A O 1
ATOM 539 N N . LEU A 1 73 ? -7.977 8.974 7.569 1.00 97.88 73 LEU A N 1
ATOM 540 C CA . LEU A 1 73 ? -8.248 8.347 8.874 1.00 97.88 73 LEU A CA 1
ATOM 541 C C . LEU A 1 73 ? -8.389 9.354 10.029 1.00 97.88 73 LEU A C 1
ATOM 543 O O . LEU A 1 73 ? -8.866 9.001 11.106 1.00 97.88 73 LEU A O 1
ATOM 547 N N . ARG A 1 74 ? -8.019 10.622 9.803 1.00 96.69 74 ARG A N 1
ATOM 548 C CA . ARG A 1 74 ? -8.309 11.742 10.716 1.00 96.69 74 ARG A CA 1
ATOM 549 C C . ARG A 1 74 ? -9.801 12.005 10.893 1.00 96.69 74 ARG A C 1
ATOM 551 O O . ARG A 1 74 ? -10.201 12.528 11.926 1.00 96.69 74 ARG A O 1
ATOM 558 N N . LEU A 1 75 ? -10.595 11.694 9.871 1.00 97.25 75 LEU A N 1
ATOM 559 C CA . LEU A 1 75 ? -12.020 12.021 9.810 1.00 97.25 75 LEU A CA 1
ATOM 560 C C . LEU A 1 75 ? -12.899 10.785 9.623 1.00 97.25 75 LEU A C 1
ATOM 562 O O . LEU A 1 75 ? -14.076 10.825 9.968 1.00 97.25 75 LEU A O 1
ATOM 566 N N . LEU A 1 76 ? -12.350 9.710 9.056 1.00 97.62 76 LEU A N 1
ATOM 567 C CA . LEU A 1 76 ? -13.092 8.518 8.666 1.00 97.62 76 LEU A CA 1
ATOM 568 C C . LEU A 1 76 ? -12.532 7.271 9.348 1.00 97.62 76 LEU A C 1
ATOM 570 O O . LEU A 1 76 ? -11.331 7.163 9.591 1.00 97.62 76 LEU A O 1
ATOM 574 N N . THR A 1 77 ? -13.399 6.303 9.623 1.00 97.06 77 THR A N 1
ATOM 575 C CA . THR A 1 77 ? -12.963 4.958 10.018 1.00 97.06 77 THR A CA 1
ATOM 576 C C . THR A 1 77 ? -12.451 4.172 8.802 1.00 97.06 77 THR A C 1
ATOM 578 O O . THR A 1 77 ? -12.815 4.503 7.669 1.00 97.06 77 THR A O 1
ATOM 581 N N . PRO A 1 78 ? -11.648 3.108 8.993 1.00 97.31 78 PRO A N 1
ATOM 582 C CA . PRO A 1 78 ? -11.243 2.222 7.900 1.00 97.31 78 PRO A CA 1
ATOM 583 C C . PRO A 1 78 ? -12.437 1.707 7.097 1.00 97.31 78 PRO A C 1
ATOM 585 O O . PRO A 1 78 ? -12.464 1.852 5.878 1.00 97.31 78 PRO A O 1
ATOM 588 N N . ARG A 1 79 ? -13.484 1.220 7.773 1.00 97.38 79 ARG A N 1
ATOM 589 C CA . ARG A 1 79 ? -14.703 0.750 7.108 1.00 97.38 79 ARG A CA 1
ATOM 590 C C . ARG A 1 79 ? -15.361 1.830 6.244 1.00 97.38 79 ARG A C 1
ATOM 592 O O . ARG A 1 79 ? -15.649 1.596 5.081 1.00 97.38 79 ARG A O 1
ATOM 599 N N . GLN A 1 80 ? -15.478 3.050 6.763 1.00 97.50 80 GLN A N 1
ATOM 600 C CA . GLN A 1 80 ? -16.008 4.194 6.018 1.00 97.50 80 GLN A CA 1
ATOM 601 C C . GLN A 1 80 ? -15.149 4.612 4.812 1.00 97.50 80 GLN A C 1
ATOM 603 O O . GLN A 1 80 ? -15.663 5.239 3.882 1.00 97.50 80 GLN A O 1
ATOM 608 N N . ILE A 1 81 ? -13.837 4.373 4.848 1.00 97.56 81 ILE A N 1
ATOM 609 C CA . ILE A 1 81 ? -12.957 4.593 3.694 1.00 97.56 81 ILE A CA 1
ATOM 610 C C . ILE A 1 81 ? -13.182 3.483 2.672 1.00 97.56 81 ILE A C 1
ATOM 612 O O . ILE A 1 81 ? -13.360 3.804 1.501 1.00 97.56 81 ILE A O 1
ATOM 616 N N . ALA A 1 82 ? -13.216 2.222 3.115 1.00 96.75 82 ALA A N 1
ATOM 617 C CA . ALA A 1 82 ? -13.486 1.069 2.263 1.00 96.75 82 ALA A CA 1
ATOM 618 C C . ALA A 1 82 ? -14.806 1.250 1.506 1.00 96.75 82 ALA A C 1
ATOM 620 O O . ALA A 1 82 ? -14.783 1.276 0.281 1.00 96.75 82 ALA A O 1
ATOM 621 N N . ASP A 1 83 ? -15.913 1.509 2.207 1.00 95.69 83 ASP A N 1
ATOM 622 C CA . ASP A 1 83 ? -17.241 1.669 1.597 1.00 95.69 83 ASP A CA 1
ATOM 623 C C . ASP A 1 83 ? -17.257 2.778 0.519 1.00 95.69 83 ASP A C 1
ATOM 625 O O . ASP A 1 83 ? -17.814 2.598 -0.554 1.00 95.69 83 ASP A O 1
ATOM 629 N N . ARG A 1 84 ? -16.552 3.900 0.727 1.00 94.69 84 ARG A N 1
ATOM 630 C CA . ARG A 1 84 ? -16.459 4.984 -0.279 1.00 94.69 84 ARG A CA 1
ATOM 631 C C . ARG A 1 84 ? -15.567 4.666 -1.480 1.00 94.69 84 ARG A C 1
ATOM 633 O O . ARG A 1 84 ? -15.589 5.408 -2.459 1.00 94.69 84 ARG A O 1
ATOM 640 N N . LEU A 1 85 ? -14.716 3.650 -1.376 1.00 92.94 85 LEU A N 1
ATOM 641 C CA . LEU A 1 85 ? -13.951 3.134 -2.509 1.00 92.94 85 LEU A CA 1
ATOM 642 C C . LEU A 1 85 ? -14.777 2.144 -3.347 1.00 92.94 85 LEU A C 1
ATOM 644 O O . LEU A 1 85 ? -14.357 1.875 -4.462 1.00 92.94 85 LEU A O 1
ATOM 648 N N . ASP A 1 86 ? -15.907 1.625 -2.836 1.00 80.06 86 ASP A N 1
ATOM 649 C CA . ASP A 1 86 ? -16.842 0.770 -3.606 1.00 80.06 86 ASP A CA 1
ATOM 650 C C . ASP A 1 86 ? -17.676 1.576 -4.603 1.00 80.06 86 ASP A C 1
ATOM 652 O O . ASP A 1 86 ? -18.095 1.054 -5.628 1.00 80.06 86 ASP A O 1
ATOM 656 N N . ASP A 1 87 ? -17.910 2.856 -4.311 1.00 68.81 87 ASP A N 1
ATOM 657 C CA . ASP A 1 87 ? -18.723 3.746 -5.146 1.00 68.81 87 ASP A CA 1
ATOM 658 C C . ASP A 1 87 ? -17.997 4.202 -6.438 1.00 68.81 87 ASP A C 1
ATOM 660 O O . ASP A 1 87 ? -18.439 5.153 -7.091 1.00 68.81 87 ASP A O 1
ATOM 664 N N . ARG A 1 88 ? -16.859 3.588 -6.796 1.00 54.56 88 ARG A N 1
ATOM 665 C CA . ARG A 1 88 ? -15.999 3.975 -7.927 1.00 54.56 88 ARG A CA 1
ATOM 666 C C . ARG A 1 88 ? -15.854 2.892 -8.983 1.00 54.56 88 ARG A C 1
ATOM 668 O O . ARG A 1 88 ? -15.747 1.707 -8.616 1.00 54.56 88 ARG A O 1
#

Secondary structure (DSSP, 8-state):
------SS----TT------PPPPHHHHHHHHHHHHHHHSTT--GGGSHHHHHHHHHHTTT-HHHHHHHHHGGGTS-HHHHHHHHHT-

Foldseek 3Di:
DDDDDDPDDPPDPPDDDDDDAADDQVRLLVLLQVLLCVLPPPDGCVVPVPLSSLQCVLQNNHNVSSNVLSNCNNPDDSNRSSVVSVVD

Radius of gyration: 16.26 Å; chains: 1; bounding box: 45×20×46 Å

pLDDT: mean 95.89, std 5.86, range [54.56, 98.69]

Sequence (88 aa):
RILATSREPLGVPGEFLRPVEPLPDPVALRLLGERGAAARPGFRTEDDPAAAAEICRRLDGLPLAIELAAARLRLLTPRQIADRLDDR